Protein AF-A0AAU7JZ47-F1 (afdb_monomer)

Nearest PDB structures (foldseek):
  7ot3-assembly1_A  TM=5.264E-01  e=5.472E+00  Homo sapiens
  1vra-assembly1_A  TM=3.032E-01  e=9.189E+00  Halalkalibacterium halodurans

Secondary structure (DSSP, 8-state):
------PPP---------------PPPPPPP---------EEE-TTS-EEE----TTSEEEEEEE-TTS-GGGHHHHHHHHHHHHHHHHHHH--EEEEEEE------TTS-GGG-SSSEEEE---GGG-SS--STT-------EEEEEEEEETTEEEEEEEEEE-

pLDDT: mean 82.94, std 20.19, range [29.73, 98.69]

Radius of gyration: 28.81 Å; Cα contacts (8 Å, |Δi|>4): 201; chains: 1; bounding box: 120×39×46 Å

Sequence (165 aa):
MLSLTRKVAAAILATATIATGTVLTAPANATASTPTYTFFYTKLPNGKNVSQRWNPCQNITYKVNLAAVPSKYRSYALSTTEQAMAKITAVNGLKFTYKGATTEVPRGDRDPAKQSAEIIIAWTTPSKTDFPLAGLTAGYGGHSTYWWGTSANSKVTYAAATTRG

Structure (mmCIF, N/CA/C/O backbone):
data_AF-A0AAU7JZ47-F1
#
_entry.id   AF-A0AAU7JZ47-F1
#
loop_
_atom_site.group_PDB
_atom_site.id
_atom_site.type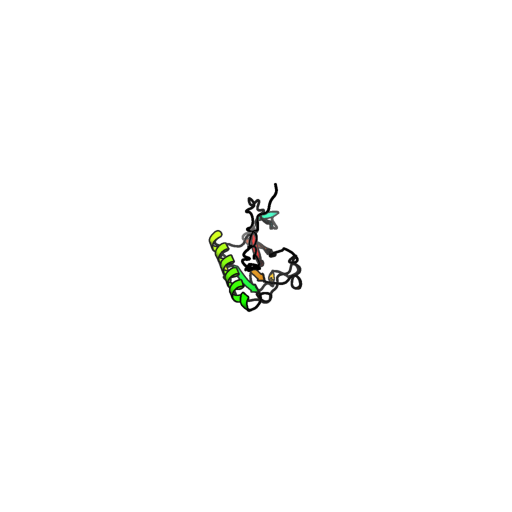_symbol
_atom_site.label_atom_id
_atom_site.label_alt_id
_atom_site.label_comp_id
_atom_site.label_asym_id
_atom_site.label_entity_id
_atom_site.label_seq_id
_atom_site.pdbx_PDB_ins_code
_atom_site.Cartn_x
_atom_site.Cartn_y
_atom_site.Cartn_z
_atom_site.occupancy
_atom_site.B_iso_or_equiv
_atom_site.auth_seq_id
_atom_site.auth_comp_id
_atom_site.auth_asym_id
_atom_site.auth_atom_id
_atom_site.pdbx_PDB_model_num
ATOM 1 N N . MET A 1 1 ? 91.115 -19.429 -11.638 1.00 34.28 1 MET A N 1
ATOM 2 C CA . MET A 1 1 ? 90.718 -18.301 -12.510 1.00 34.28 1 MET A CA 1
ATOM 3 C C . MET A 1 1 ? 89.352 -18.616 -13.118 1.00 34.28 1 MET A C 1
ATOM 5 O O . MET A 1 1 ? 89.207 -19.706 -13.645 1.00 34.28 1 MET A O 1
ATOM 9 N N . LEU A 1 2 ? 88.385 -17.704 -12.918 1.00 31.67 2 LEU A N 1
ATOM 10 C CA . LEU A 1 2 ? 87.106 -17.450 -13.629 1.00 31.67 2 LEU A CA 1
ATOM 11 C C . LEU A 1 2 ? 86.623 -18.495 -14.668 1.00 31.67 2 LEU A C 1
ATOM 13 O O . LEU A 1 2 ? 87.320 -18.761 -15.632 1.00 31.67 2 LEU A O 1
ATOM 17 N N . SER A 1 3 ? 85.452 -19.124 -14.493 1.00 29.73 3 SER A N 1
ATOM 18 C CA . SER A 1 3 ? 84.091 -18.629 -14.834 1.00 29.73 3 SER A CA 1
ATOM 19 C C . SER A 1 3 ? 83.605 -19.101 -16.219 1.00 29.73 3 SER A C 1
ATOM 21 O O . SER A 1 3 ? 84.245 -18.796 -17.215 1.00 29.73 3 SER A O 1
ATOM 23 N N . LEU A 1 4 ? 82.478 -19.827 -16.288 1.00 36.25 4 LEU A N 1
ATOM 24 C CA . LEU A 1 4 ? 81.191 -19.362 -16.851 1.00 36.25 4 LEU A CA 1
ATOM 25 C C . LEU A 1 4 ? 80.219 -20.546 -17.049 1.00 36.25 4 LEU A C 1
ATOM 27 O O . LEU A 1 4 ? 80.436 -21.445 -17.856 1.00 36.25 4 LEU A O 1
ATOM 31 N N . THR A 1 5 ? 79.094 -20.498 -16.342 1.00 42.69 5 THR A N 1
ATOM 32 C CA . THR A 1 5 ? 77.898 -21.325 -16.537 1.00 42.69 5 THR A CA 1
ATOM 33 C C . THR A 1 5 ? 77.098 -20.836 -17.750 1.00 42.69 5 THR A C 1
ATOM 35 O O . THR A 1 5 ? 76.839 -19.641 -17.881 1.00 42.69 5 THR A O 1
ATOM 38 N N . ARG A 1 6 ? 76.627 -21.747 -18.615 1.00 40.59 6 ARG A N 1
ATOM 39 C CA . ARG A 1 6 ? 75.589 -21.454 -19.622 1.00 40.59 6 ARG A CA 1
ATOM 40 C C . ARG A 1 6 ? 74.292 -22.166 -19.245 1.00 40.59 6 ARG A C 1
ATOM 42 O O . ARG A 1 6 ? 74.216 -23.388 -19.266 1.00 40.59 6 ARG A O 1
ATOM 49 N N . LYS A 1 7 ? 73.283 -21.372 -18.881 1.00 34.19 7 LYS A N 1
ATOM 50 C CA . LYS A 1 7 ? 71.893 -21.798 -18.678 1.00 34.19 7 LYS A CA 1
ATOM 51 C C . LYS A 1 7 ? 71.195 -21.855 -20.039 1.00 34.19 7 LYS A C 1
ATOM 53 O O . LYS A 1 7 ? 71.275 -20.886 -20.789 1.00 34.19 7 LYS A O 1
ATOM 58 N N . VAL A 1 8 ? 70.486 -22.942 -20.333 1.00 37.38 8 VAL A N 1
ATOM 59 C CA . VAL A 1 8 ? 69.518 -22.994 -21.438 1.00 37.38 8 VAL A CA 1
ATOM 60 C C . VAL A 1 8 ? 68.131 -22.818 -20.830 1.00 37.38 8 VAL A C 1
ATOM 62 O O . VAL A 1 8 ? 67.715 -23.599 -19.979 1.00 37.38 8 VAL A O 1
ATOM 65 N N . ALA A 1 9 ? 67.457 -21.739 -21.220 1.00 31.89 9 ALA A N 1
ATOM 66 C CA . ALA A 1 9 ? 66.094 -21.419 -20.828 1.00 31.89 9 ALA A CA 1
ATOM 67 C C . ALA A 1 9 ? 65.113 -22.097 -21.794 1.00 31.89 9 ALA A C 1
ATOM 69 O O . ALA A 1 9 ? 65.213 -21.902 -23.003 1.00 31.89 9 ALA A O 1
ATOM 70 N N . ALA A 1 10 ? 64.159 -22.861 -21.265 1.00 37.28 10 ALA A N 1
ATOM 71 C CA . ALA A 1 10 ? 62.981 -23.296 -22.006 1.00 37.28 10 ALA A CA 1
ATOM 72 C C . A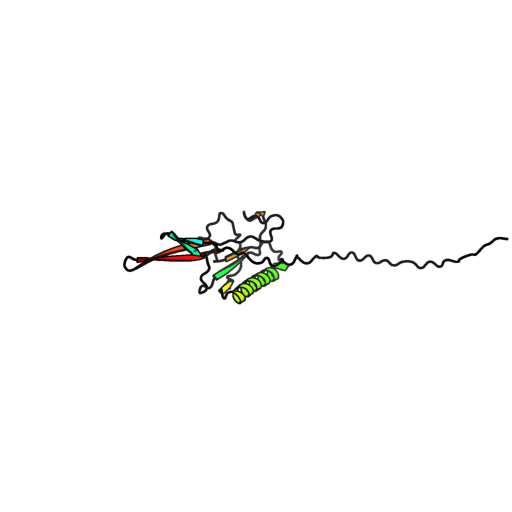LA A 1 10 ? 61.799 -22.422 -21.573 1.00 37.28 10 ALA A C 1
ATOM 74 O O . ALA A 1 10 ? 61.417 -22.403 -20.404 1.00 37.28 10 ALA A O 1
ATOM 75 N N . ALA A 1 11 ? 61.272 -21.652 -22.522 1.00 35.06 11 ALA A N 1
ATOM 76 C CA . ALA A 1 11 ? 60.089 -20.823 -22.359 1.00 35.06 11 ALA A CA 1
ATOM 77 C C . ALA A 1 11 ? 58.829 -21.701 -22.379 1.00 35.06 11 ALA A C 1
ATOM 79 O O . ALA A 1 11 ? 58.631 -22.468 -23.319 1.00 35.06 11 ALA A O 1
ATOM 80 N N . ILE A 1 12 ? 57.961 -21.564 -21.375 1.00 41.03 12 ILE A N 1
ATOM 81 C CA . ILE A 1 12 ? 56.591 -22.089 -21.419 1.00 41.03 12 ILE A CA 1
ATOM 82 C C . ILE A 1 12 ? 55.661 -20.880 -21.500 1.00 41.03 12 ILE A C 1
ATOM 84 O O . ILE A 1 12 ? 55.656 -20.025 -20.613 1.00 41.03 12 ILE A O 1
ATOM 88 N N . LEU A 1 13 ? 54.934 -20.789 -22.616 1.00 41.09 13 LEU A N 1
ATOM 89 C CA . LEU A 1 13 ? 53.948 -19.750 -22.891 1.00 41.09 13 LEU A CA 1
ATOM 90 C C . LEU A 1 13 ? 52.787 -19.806 -21.890 1.00 41.09 13 LEU A C 1
ATOM 92 O O . LEU A 1 13 ? 52.270 -20.870 -21.557 1.00 41.09 13 LEU A O 1
ATOM 96 N N . ALA A 1 14 ? 52.365 -18.616 -21.472 1.00 39.66 14 ALA A N 1
ATOM 97 C CA . ALA A 1 14 ? 51.219 -18.361 -20.620 1.00 39.66 14 ALA A CA 1
ATOM 98 C C . ALA A 1 14 ? 49.883 -18.539 -21.360 1.00 39.66 14 ALA A C 1
ATOM 100 O O . ALA A 1 14 ? 49.722 -18.081 -22.490 1.00 39.66 14 ALA A O 1
ATOM 101 N N . THR A 1 15 ? 48.882 -19.063 -20.657 1.00 39.72 15 THR A N 1
ATOM 102 C CA . THR A 1 15 ? 47.465 -18.806 -20.943 1.00 39.72 15 THR A CA 1
ATOM 103 C C . THR A 1 15 ? 46.832 -18.195 -19.699 1.00 39.72 15 THR A C 1
ATOM 105 O O . THR A 1 15 ? 46.457 -18.905 -18.770 1.00 39.72 15 THR A O 1
ATOM 108 N N . ALA A 1 16 ? 46.744 -16.865 -19.664 1.00 45.09 16 ALA A N 1
ATOM 109 C CA . ALA A 1 16 ? 45.975 -16.134 -18.665 1.00 45.09 16 ALA A CA 1
ATOM 110 C C . ALA A 1 16 ? 44.584 -15.837 -19.243 1.00 45.09 16 ALA A C 1
ATOM 112 O O . ALA A 1 16 ? 44.404 -14.903 -20.020 1.00 45.09 16 ALA A O 1
ATOM 113 N N . THR A 1 17 ? 43.591 -16.650 -18.890 1.00 45.62 17 THR A N 1
ATOM 114 C CA . THR A 1 17 ? 42.181 -16.334 -19.138 1.00 45.62 17 THR A CA 1
ATOM 115 C C . THR A 1 17 ? 41.729 -15.282 -18.129 1.00 45.62 17 THR A C 1
ATOM 117 O O . THR A 1 17 ? 41.512 -15.594 -16.960 1.00 45.62 17 THR A O 1
ATOM 120 N N . ILE A 1 18 ? 41.591 -14.029 -18.566 1.00 50.81 18 ILE A N 1
ATOM 121 C CA . ILE A 1 18 ? 40.964 -12.973 -17.765 1.00 50.81 18 ILE A CA 1
ATOM 122 C C . ILE A 1 18 ? 39.448 -13.153 -17.887 1.00 50.81 18 ILE A C 1
ATOM 124 O O . ILE A 1 18 ? 38.835 -12.717 -18.858 1.00 50.81 18 ILE A O 1
ATOM 128 N N . ALA A 1 19 ? 38.839 -13.826 -16.914 1.00 46.72 19 ALA A N 1
ATOM 129 C CA . ALA A 1 19 ? 37.393 -13.807 -16.748 1.00 46.72 19 ALA A CA 1
ATOM 130 C C . ALA A 1 19 ? 37.000 -12.467 -16.107 1.00 46.72 19 ALA A C 1
ATOM 132 O O . ALA A 1 19 ? 37.198 -12.257 -14.911 1.00 46.72 19 ALA A O 1
ATOM 133 N N . THR A 1 20 ? 36.451 -11.542 -16.891 1.00 53.81 20 THR A N 1
ATOM 134 C CA . THR A 1 20 ? 35.800 -10.328 -16.379 1.00 53.81 20 THR A CA 1
ATOM 135 C C . THR A 1 20 ? 34.444 -10.695 -15.775 1.00 53.81 20 THR A C 1
ATOM 137 O O . THR A 1 20 ? 33.388 -10.493 -16.366 1.00 53.81 20 THR A O 1
ATOM 140 N N . GLY A 1 21 ? 34.468 -11.283 -14.579 1.00 49.56 21 GLY A N 1
ATOM 141 C CA . GLY A 1 21 ? 33.263 -11.493 -13.785 1.00 49.56 21 GLY A CA 1
ATOM 142 C C . GLY A 1 21 ? 32.758 -10.159 -13.243 1.00 49.56 21 GLY A C 1
ATOM 143 O O . GLY A 1 21 ? 33.387 -9.564 -12.370 1.00 49.56 21 GLY A O 1
ATOM 144 N N . THR A 1 22 ? 31.617 -9.678 -13.735 1.00 57.44 22 THR A N 1
ATOM 145 C CA . THR A 1 22 ? 30.856 -8.632 -13.051 1.00 57.44 22 THR A CA 1
ATOM 146 C C . THR A 1 22 ? 30.319 -9.217 -11.750 1.00 57.44 22 THR A C 1
ATOM 148 O O . THR A 1 22 ? 29.387 -10.020 -11.740 1.00 57.44 22 THR A O 1
ATOM 151 N N . VAL A 1 23 ? 30.928 -8.842 -10.628 1.00 52.09 23 VAL A N 1
ATOM 152 C CA . VAL A 1 23 ? 30.394 -9.164 -9.305 1.00 52.09 23 VAL A CA 1
ATOM 153 C C . VAL A 1 23 ? 29.103 -8.363 -9.141 1.00 52.09 23 VAL A C 1
ATOM 155 O O . VAL A 1 23 ? 29.133 -7.173 -8.839 1.00 52.09 23 VAL A O 1
ATOM 158 N N . LEU A 1 24 ? 27.957 -9.000 -9.390 1.00 52.25 24 LEU A N 1
ATOM 159 C CA . LEU A 1 24 ? 26.662 -8.490 -8.952 1.00 52.25 24 LEU A CA 1
ATOM 160 C C . LEU A 1 24 ? 26.675 -8.535 -7.425 1.00 52.25 24 LEU A C 1
ATOM 162 O O . LEU A 1 24 ? 26.485 -9.590 -6.821 1.00 52.25 24 LEU A O 1
ATOM 166 N N . THR A 1 25 ? 26.966 -7.403 -6.793 1.00 53.91 25 THR A N 1
ATOM 167 C CA . THR A 1 25 ? 26.817 -7.269 -5.350 1.00 53.91 25 THR A CA 1
ATOM 168 C C . THR A 1 25 ? 25.347 -7.491 -5.011 1.00 53.91 25 THR A C 1
ATOM 170 O O . THR A 1 25 ? 24.459 -6.814 -5.532 1.00 53.91 25 THR A O 1
ATOM 173 N N . ALA A 1 26 ? 25.072 -8.483 -4.162 1.00 58.19 26 ALA A N 1
ATOM 174 C CA . ALA A 1 26 ? 23.746 -8.647 -3.587 1.00 58.19 26 ALA A CA 1
ATOM 175 C C . ALA A 1 26 ? 23.339 -7.327 -2.900 1.00 58.19 26 ALA A C 1
ATOM 177 O O . ALA A 1 26 ? 24.206 -6.668 -2.310 1.00 58.19 26 ALA A O 1
ATOM 178 N N . PRO A 1 27 ? 22.061 -6.909 -2.972 1.00 58.62 27 PRO A N 1
ATOM 179 C CA . PRO A 1 27 ? 21.612 -5.740 -2.229 1.00 58.62 27 PRO A CA 1
ATOM 180 C C . PRO A 1 27 ? 21.945 -5.937 -0.748 1.00 58.62 27 PRO A C 1
ATOM 182 O O . PRO A 1 27 ? 21.795 -7.037 -0.212 1.00 58.62 27 PRO A O 1
ATOM 185 N N . ALA A 1 28 ? 22.441 -4.879 -0.106 1.00 65.31 28 ALA A N 1
ATOM 186 C CA . ALA A 1 28 ? 22.785 -4.921 1.306 1.00 65.31 28 ALA A CA 1
ATOM 187 C C . ALA A 1 28 ? 21.575 -5.404 2.119 1.00 65.31 28 ALA A C 1
ATOM 189 O O . ALA A 1 28 ? 20.469 -4.878 1.976 1.00 65.31 28 ALA A O 1
ATOM 190 N N . ASN A 1 29 ? 21.786 -6.408 2.971 1.00 52.19 29 ASN A N 1
ATOM 191 C CA . ASN A 1 29 ? 20.781 -6.798 3.950 1.00 52.19 29 ASN A CA 1
ATOM 192 C C . ASN A 1 29 ? 20.566 -5.618 4.903 1.00 52.19 29 ASN A C 1
ATOM 194 O O . ASN A 1 29 ? 21.531 -5.064 5.431 1.00 52.19 29 ASN A O 1
ATOM 198 N N . ALA A 1 30 ? 19.311 -5.228 5.123 1.00 49.16 30 ALA A N 1
ATOM 199 C CA . ALA A 1 30 ? 18.992 -4.207 6.108 1.00 49.16 30 ALA A CA 1
ATOM 200 C C . ALA A 1 30 ? 19.413 -4.702 7.500 1.00 49.16 30 ALA A C 1
ATOM 202 O O . ALA A 1 30 ? 18.925 -5.729 7.976 1.00 49.16 30 ALA A O 1
ATOM 203 N N . THR A 1 31 ? 20.323 -3.981 8.154 1.00 43.00 31 THR A N 1
ATOM 204 C CA . THR A 1 31 ? 20.654 -4.204 9.562 1.00 43.00 31 THR A CA 1
ATOM 205 C C . THR A 1 31 ? 19.392 -3.975 10.385 1.00 43.00 31 THR A C 1
ATOM 207 O O . THR A 1 31 ? 18.788 -2.904 10.301 1.00 43.00 31 THR A O 1
ATOM 210 N N . ALA A 1 32 ? 18.971 -4.971 11.166 1.00 49.91 32 ALA A N 1
ATOM 211 C CA . ALA A 1 32 ? 17.841 -4.819 12.072 1.00 49.91 32 ALA A CA 1
ATOM 212 C C . ALA A 1 32 ? 18.192 -3.766 13.134 1.00 49.91 32 ALA A C 1
ATOM 214 O O . ALA A 1 32 ? 18.897 -4.043 14.102 1.00 49.91 32 ALA A O 1
ATOM 215 N N . SER A 1 33 ? 17.726 -2.535 12.929 1.00 58.12 33 SER A N 1
ATOM 216 C CA . SER A 1 33 ? 17.656 -1.534 13.988 1.00 58.12 33 SER A CA 1
ATOM 217 C C . SER A 1 33 ? 16.714 -2.077 15.063 1.00 58.12 33 SER A C 1
ATOM 219 O O . SER A 1 33 ? 15.626 -2.547 14.728 1.00 58.12 33 SER A O 1
ATOM 221 N N . THR A 1 34 ? 17.117 -2.052 16.337 1.00 59.78 34 THR A N 1
ATOM 222 C CA . THR A 1 34 ? 16.178 -2.210 17.459 1.00 59.78 34 THR A CA 1
ATOM 223 C C . THR A 1 34 ? 15.027 -1.237 17.224 1.00 59.78 34 THR A C 1
ATOM 225 O O . THR A 1 34 ? 15.275 -0.030 17.276 1.00 59.78 34 THR A O 1
ATOM 228 N N . PRO A 1 35 ? 13.805 -1.700 16.901 1.00 56.19 35 PRO A N 1
ATOM 229 C CA . PRO A 1 35 ? 12.810 -0.803 16.355 1.00 56.19 35 PRO A CA 1
ATOM 230 C C . PRO A 1 35 ? 12.255 0.046 17.494 1.00 56.19 35 PRO A C 1
ATOM 232 O O . PRO A 1 35 ? 11.336 -0.357 18.204 1.00 56.19 35 PRO A O 1
ATOM 235 N N . THR A 1 36 ? 12.795 1.248 17.666 1.00 67.38 36 THR A N 1
ATOM 236 C CA . THR A 1 36 ? 12.038 2.354 18.240 1.00 67.38 36 THR A CA 1
ATOM 237 C C . THR A 1 36 ? 10.997 2.746 17.199 1.00 67.38 36 THR A C 1
ATOM 239 O O . THR A 1 36 ? 11.213 3.603 16.348 1.00 67.38 36 THR A O 1
ATOM 242 N N . TYR A 1 37 ? 9.868 2.042 17.203 1.00 71.88 37 TYR A N 1
ATOM 243 C CA . TYR A 1 37 ? 8.734 2.399 16.364 1.00 71.88 37 TYR A CA 1
ATOM 244 C C . TYR A 1 37 ? 7.872 3.435 17.087 1.00 71.88 37 TYR A C 1
ATOM 246 O O . TYR A 1 37 ? 7.652 3.365 18.297 1.00 71.88 37 TYR A O 1
ATOM 254 N N . THR A 1 38 ? 7.362 4.402 16.335 1.00 80.44 38 THR A N 1
ATOM 255 C CA . THR A 1 38 ? 6.350 5.345 16.806 1.00 80.44 38 THR A CA 1
ATOM 256 C C . THR A 1 38 ? 5.032 5.040 16.112 1.00 80.44 38 THR A C 1
ATOM 258 O O . THR A 1 38 ? 4.986 4.708 14.928 1.00 80.44 38 THR A O 1
ATOM 261 N N . PHE A 1 39 ? 3.937 5.121 16.863 1.00 85.12 39 PHE A N 1
ATOM 262 C CA . PHE A 1 39 ? 2.606 5.019 16.278 1.00 85.12 39 PHE A CA 1
ATOM 263 C C . PHE A 1 39 ? 2.151 6.380 15.765 1.00 85.12 39 PHE A C 1
ATOM 265 O O . PHE A 1 39 ? 2.361 7.403 16.419 1.00 85.12 39 PHE A O 1
ATOM 272 N N . PHE A 1 40 ? 1.450 6.373 14.636 1.00 88.00 40 PHE A N 1
ATOM 273 C CA . PHE A 1 40 ? 0.656 7.517 14.218 1.00 88.00 40 PHE A CA 1
ATOM 274 C C . PHE A 1 40 ? -0.621 7.592 15.058 1.00 88.00 40 PHE A C 1
ATOM 276 O O . PHE A 1 40 ? -1.226 6.568 15.384 1.00 88.00 40 PHE A O 1
ATOM 283 N N . TYR A 1 41 ? -1.048 8.807 15.400 1.00 91.44 41 TYR A N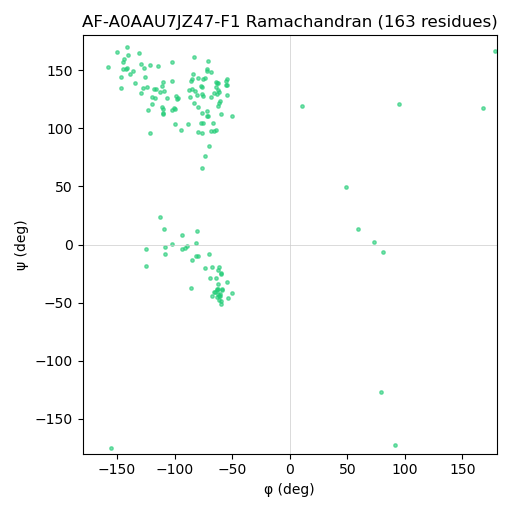 1
ATOM 284 C CA . TYR A 1 41 ? -2.259 9.055 16.181 1.00 91.44 41 TYR A CA 1
ATOM 285 C C . TYR A 1 41 ? -3.183 10.027 15.452 1.00 91.44 41 TYR A C 1
ATOM 287 O O . TYR A 1 41 ? -2.731 10.985 14.830 1.00 91.44 41 TYR A O 1
ATOM 295 N N . THR A 1 42 ? -4.489 9.809 15.585 1.00 91.56 42 THR A N 1
ATOM 296 C CA . THR A 1 42 ? -5.528 10.763 15.186 1.00 91.56 42 THR A CA 1
ATOM 297 C C . THR A 1 42 ? -6.192 11.340 16.426 1.00 91.56 42 THR A C 1
ATOM 299 O O . THR A 1 42 ? -6.602 10.593 17.318 1.00 91.56 42 THR A O 1
ATOM 302 N N . LYS A 1 43 ? -6.335 12.668 16.462 1.00 93.75 43 LYS A N 1
ATOM 303 C CA . LYS A 1 43 ? -7.118 13.372 17.479 1.00 93.75 43 LYS A CA 1
ATOM 304 C C . LYS A 1 43 ? -8.595 13.361 17.086 1.00 93.75 43 LYS A C 1
ATOM 306 O O . LYS A 1 43 ? -8.960 13.834 16.014 1.00 93.75 43 LYS A O 1
ATOM 311 N N . LEU A 1 44 ? -9.434 12.804 17.949 1.00 92.88 44 LEU A N 1
ATOM 312 C CA . LEU A 1 44 ? -10.885 12.752 17.781 1.00 92.88 44 LEU A CA 1
ATOM 313 C C . LEU A 1 44 ? -11.543 14.065 18.250 1.00 92.88 44 LEU A C 1
ATOM 315 O O . LEU A 1 44 ? -10.946 14.787 19.054 1.00 92.88 44 LEU A O 1
ATOM 319 N N . PRO A 1 45 ? -12.794 14.363 17.840 1.00 92.75 45 PRO A N 1
ATOM 320 C CA . PRO A 1 45 ? -13.495 15.584 18.264 1.00 92.75 45 PRO A CA 1
ATOM 321 C C . PRO A 1 45 ? -13.698 15.714 19.777 1.00 92.75 45 PRO A C 1
ATOM 323 O O . PRO A 1 45 ? -13.777 16.819 20.299 1.00 92.75 45 PRO A O 1
ATOM 326 N N . ASN A 1 46 ? -13.728 14.596 20.506 1.00 91.06 46 ASN A N 1
ATOM 327 C CA . ASN A 1 46 ? -13.771 14.586 21.972 1.00 91.06 46 ASN A CA 1
ATOM 328 C C . ASN A 1 46 ? -12.393 14.803 22.636 1.00 91.06 46 ASN A C 1
ATOM 330 O O . ASN A 1 46 ? -12.241 14.551 23.828 1.00 91.06 46 ASN A O 1
ATOM 334 N N . GLY A 1 47 ? -11.371 15.199 21.872 1.00 92.56 47 GLY A N 1
ATOM 335 C CA . GLY A 1 47 ? -10.019 15.479 22.358 1.00 92.56 47 GLY A CA 1
ATOM 336 C C . GLY A 1 47 ? -9.129 14.249 22.560 1.00 92.56 47 GLY A C 1
ATOM 337 O O . GLY A 1 47 ? -7.936 14.413 22.810 1.00 92.56 47 GLY A O 1
ATOM 338 N N . LYS A 1 48 ? -9.659 13.027 22.424 1.00 92.75 48 LYS A N 1
ATOM 339 C CA . LYS A 1 48 ? -8.895 11.788 22.622 1.00 92.75 48 LYS A CA 1
ATOM 340 C C . LYS A 1 48 ? -7.991 11.489 21.425 1.00 92.75 48 LYS A C 1
ATOM 342 O O . LYS A 1 48 ? -8.441 11.533 20.283 1.00 92.75 48 LYS A O 1
ATOM 347 N N . ASN A 1 49 ? -6.753 11.078 21.692 1.00 92.75 49 ASN A N 1
ATOM 348 C CA . ASN A 1 49 ? -5.870 10.505 20.677 1.00 92.75 49 ASN A CA 1
ATOM 349 C C . ASN A 1 49 ? -6.097 8.996 20.560 1.00 92.75 49 ASN A C 1
ATOM 351 O O . ASN A 1 49 ? -6.128 8.277 21.562 1.00 92.75 49 ASN A O 1
ATOM 355 N N . VAL A 1 50 ? -6.232 8.508 19.332 1.00 91.44 50 VAL A N 1
ATOM 356 C CA . VAL A 1 50 ? -6.327 7.078 19.027 1.00 91.44 50 VAL A CA 1
AT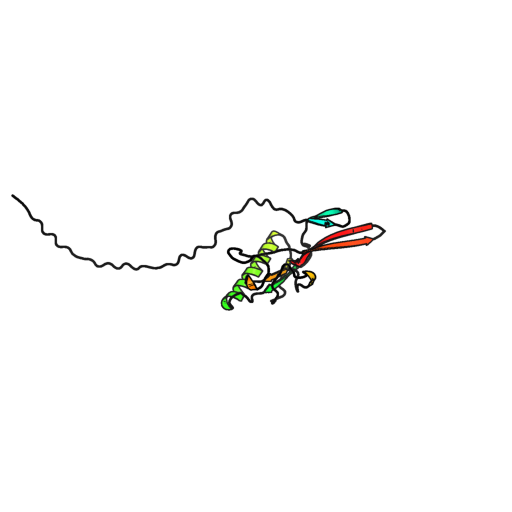OM 357 C C . VAL A 1 50 ? -5.241 6.687 18.042 1.00 91.44 50 VAL A C 1
ATOM 359 O O . VAL A 1 50 ? -4.994 7.405 17.076 1.00 91.44 50 VAL A O 1
ATOM 362 N N . SER A 1 51 ? -4.577 5.562 18.311 1.00 90.56 51 SER A N 1
ATOM 363 C CA . SER A 1 51 ? -3.576 5.013 17.396 1.00 90.56 51 SER A CA 1
ATOM 364 C C . SER A 1 51 ? -4.242 4.646 16.073 1.00 90.56 51 SER A C 1
ATOM 366 O O . SER A 1 51 ? -5.317 4.031 16.055 1.00 90.56 51 SER A O 1
ATOM 368 N N . GLN A 1 52 ? -3.613 5.067 14.984 1.00 90.56 52 GLN A N 1
ATOM 369 C CA . GLN A 1 52 ? -4.053 4.777 13.634 1.00 90.56 52 GLN A CA 1
ATOM 370 C C . GLN A 1 52 ? -3.697 3.338 13.281 1.00 90.56 52 GLN A C 1
ATOM 372 O O . GLN A 1 52 ? -2.573 2.880 13.484 1.00 90.56 52 GLN A O 1
ATOM 377 N N . ARG A 1 53 ? -4.690 2.610 12.779 1.00 90.56 53 ARG A N 1
ATOM 378 C CA . ARG A 1 53 ? -4.572 1.193 12.452 1.00 90.56 53 ARG A CA 1
ATOM 379 C C . ARG A 1 53 ? -5.628 0.790 11.443 1.00 90.56 53 ARG A C 1
ATOM 381 O O . ARG A 1 53 ? -6.723 1.356 11.413 1.00 90.56 53 ARG A O 1
ATOM 388 N N . TRP A 1 54 ? -5.301 -0.236 10.674 1.00 92.12 54 TRP A N 1
ATOM 389 C CA . TRP A 1 54 ? -6.267 -0.961 9.864 1.00 92.12 54 TRP A CA 1
ATOM 390 C C . TRP A 1 54 ? -7.237 -1.750 10.747 1.00 92.12 54 TRP A C 1
ATOM 392 O O . TRP A 1 54 ? -6.872 -2.216 11.829 1.00 92.12 54 TRP A O 1
ATOM 402 N N . ASN A 1 55 ? -8.474 -1.913 10.275 1.00 90.12 55 ASN A N 1
ATOM 403 C CA . ASN A 1 55 ? -9.437 -2.816 10.893 1.00 90.12 55 ASN A CA 1
ATOM 404 C C . ASN A 1 55 ? -9.023 -4.273 10.603 1.00 90.12 55 ASN A C 1
ATOM 406 O O . ASN A 1 55 ? -9.081 -4.681 9.443 1.00 90.12 55 ASN A O 1
ATOM 410 N N . PRO A 1 56 ? -8.652 -5.082 11.612 1.00 90.06 56 PRO A N 1
ATOM 411 C CA . PRO A 1 56 ? -8.178 -6.446 11.377 1.00 90.06 56 PRO A CA 1
ATOM 412 C C . PRO A 1 56 ? -9.263 -7.395 10.855 1.00 90.06 56 PRO A C 1
ATOM 414 O O . PRO A 1 56 ? -8.951 -8.425 10.266 1.00 90.06 56 PRO A O 1
ATOM 417 N N . CYS A 1 57 ? -10.540 -7.052 11.040 1.00 91.19 57 CYS A N 1
ATOM 418 C CA . CYS A 1 57 ? -11.661 -7.839 10.532 1.00 91.19 57 CYS A CA 1
ATOM 419 C C . CYS A 1 57 ? -12.011 -7.501 9.075 1.00 91.19 57 CYS A C 1
ATOM 421 O O . CYS A 1 57 ? -12.777 -8.232 8.446 1.00 91.19 57 CYS A O 1
ATOM 423 N N . GLN A 1 58 ? -11.484 -6.398 8.538 1.00 93.19 58 GLN A N 1
ATOM 424 C CA . GLN A 1 58 ? -11.709 -5.999 7.156 1.00 93.19 58 GLN A CA 1
ATOM 425 C C . GLN A 1 58 ? -10.810 -6.803 6.218 1.00 93.19 58 GLN A C 1
ATOM 427 O O . GLN A 1 58 ? -9.650 -7.082 6.512 1.00 93.19 58 GLN A O 1
ATOM 432 N N . ASN A 1 59 ? -11.349 -7.135 5.050 1.00 96.06 59 ASN A N 1
ATOM 433 C CA . ASN A 1 59 ? -10.546 -7.606 3.937 1.00 96.06 59 ASN A CA 1
ATOM 434 C C . ASN A 1 59 ? -10.074 -6.396 3.119 1.00 96.06 59 ASN A C 1
ATOM 436 O O . ASN A 1 59 ? -10.870 -5.783 2.412 1.00 96.06 59 ASN A O 1
ATOM 440 N N . ILE A 1 60 ? -8.807 -6.024 3.270 1.00 96.56 60 ILE A N 1
ATOM 441 C CA . ILE A 1 60 ? -8.207 -4.819 2.689 1.00 96.56 60 ILE A CA 1
ATOM 442 C C . ILE A 1 60 ? -7.887 -5.103 1.221 1.00 96.56 60 ILE A C 1
ATOM 444 O O . ILE A 1 60 ? -7.104 -6.006 0.916 1.00 96.56 60 ILE A O 1
ATOM 448 N N . THR A 1 61 ? -8.483 -4.373 0.278 1.00 97.88 61 THR A N 1
ATOM 449 C CA . THR A 1 61 ? -8.183 -4.608 -1.137 1.00 97.88 61 THR A CA 1
ATOM 450 C C . THR A 1 61 ? -6.926 -3.876 -1.576 1.00 97.88 61 THR A C 1
ATOM 452 O O . THR A 1 61 ? -6.614 -2.787 -1.098 1.00 97.88 61 THR A O 1
ATOM 455 N N . TYR A 1 62 ? -6.194 -4.475 -2.511 1.00 98.31 62 TYR A N 1
ATOM 456 C CA . TYR A 1 62 ? -5.074 -3.809 -3.155 1.00 98.31 62 TYR A CA 1
ATOM 457 C C . TYR A 1 62 ? -5.061 -4.043 -4.660 1.00 98.31 62 TYR A C 1
ATOM 459 O O . TYR A 1 62 ? -5.490 -5.090 -5.157 1.00 98.31 62 TYR A O 1
ATOM 467 N N . LYS A 1 63 ? -4.545 -3.058 -5.391 1.00 98.62 63 LYS A N 1
ATOM 468 C CA . LYS A 1 63 ? -4.295 -3.143 -6.834 1.00 98.62 63 LYS A CA 1
ATOM 469 C C . LYS A 1 63 ? -2.851 -2.777 -7.125 1.00 98.62 63 LYS A C 1
ATOM 471 O O . LYS A 1 63 ? -2.232 -2.014 -6.385 1.00 98.62 63 LYS A O 1
ATOM 476 N N . VAL A 1 64 ? -2.320 -3.337 -8.208 1.00 98.69 64 VAL A N 1
ATOM 477 C CA . VAL A 1 64 ? -0.900 -3.196 -8.556 1.00 98.69 64 VAL A CA 1
ATOM 478 C C . VAL A 1 64 ? -0.750 -2.531 -9.918 1.00 98.69 64 VAL A C 1
ATOM 480 O O . VAL A 1 64 ? -1.330 -2.989 -10.903 1.00 98.69 64 VAL A O 1
ATOM 483 N N . ASN A 1 65 ? 0.040 -1.463 -9.986 1.00 98.44 65 ASN A N 1
ATOM 484 C CA . ASN A 1 65 ? 0.465 -0.856 -11.244 1.00 98.44 65 ASN A CA 1
ATOM 485 C C . ASN A 1 65 ? 1.881 -1.327 -11.584 1.00 98.44 65 ASN A C 1
ATOM 487 O O . ASN A 1 65 ? 2.829 -1.045 -10.856 1.00 98.44 65 ASN A O 1
ATOM 491 N N . LEU A 1 66 ? 2.014 -2.049 -12.698 1.00 98.44 66 LEU A N 1
ATOM 492 C CA . LEU A 1 66 ? 3.277 -2.609 -13.194 1.00 98.44 66 LEU A CA 1
ATOM 493 C C . LEU A 1 66 ? 3.782 -1.889 -14.452 1.00 98.44 66 LEU A C 1
ATOM 495 O O . LEU A 1 66 ? 4.655 -2.409 -15.148 1.00 98.44 66 LEU A O 1
ATOM 499 N N . ALA A 1 67 ? 3.222 -0.725 -14.797 1.00 97.25 67 ALA A N 1
ATOM 500 C CA . ALA A 1 67 ? 3.498 -0.058 -16.068 1.00 97.25 67 ALA A CA 1
ATOM 501 C C . ALA A 1 67 ? 4.990 0.262 -16.255 1.00 97.25 67 ALA A C 1
ATOM 503 O O . ALA A 1 67 ? 5.507 0.068 -17.356 1.00 97.25 67 ALA A O 1
ATOM 504 N N . ALA A 1 68 ? 5.686 0.672 -15.187 1.00 96.62 68 ALA A N 1
ATOM 505 C CA . ALA A 1 68 ? 7.121 0.963 -15.225 1.00 96.62 68 ALA A CA 1
ATOM 506 C C . ALA A 1 68 ? 8.017 -0.290 -15.168 1.00 96.62 68 ALA A C 1
ATOM 508 O O . ALA A 1 68 ? 9.222 -0.188 -15.386 1.00 96.62 68 ALA A O 1
ATOM 509 N N . VAL A 1 69 ? 7.456 -1.473 -14.896 1.00 97.62 69 VAL A N 1
ATOM 510 C CA . VAL A 1 69 ? 8.215 -2.730 -14.889 1.00 97.62 69 VAL A CA 1
ATOM 511 C C . VAL A 1 69 ? 8.374 -3.221 -16.332 1.00 97.62 69 VAL A C 1
ATOM 513 O O . VAL A 1 69 ? 7.361 -3.355 -17.036 1.00 97.62 69 VAL A O 1
ATOM 516 N N . PRO A 1 70 ? 9.603 -3.544 -16.788 1.00 97.75 70 PRO A N 1
ATOM 517 C CA . PRO A 1 70 ? 9.810 -4.149 -18.099 1.00 97.75 70 PRO A CA 1
ATOM 518 C C . PRO A 1 70 ? 8.964 -5.412 -18.261 1.00 97.75 70 PRO A C 1
ATOM 520 O O . PRO A 1 70 ? 8.907 -6.240 -17.352 1.00 97.75 70 PRO A O 1
ATOM 523 N N . SER A 1 71 ? 8.334 -5.588 -19.425 1.00 97.69 71 SER A N 1
ATOM 524 C CA . SER A 1 71 ? 7.308 -6.618 -19.659 1.00 97.69 71 SER A CA 1
ATOM 525 C C . SER A 1 71 ? 7.737 -8.023 -19.223 1.00 97.69 71 SER A C 1
ATOM 527 O O . SER A 1 71 ? 6.966 -8.716 -18.563 1.00 97.69 71 SER A O 1
ATOM 529 N N . LYS A 1 72 ? 8.995 -8.401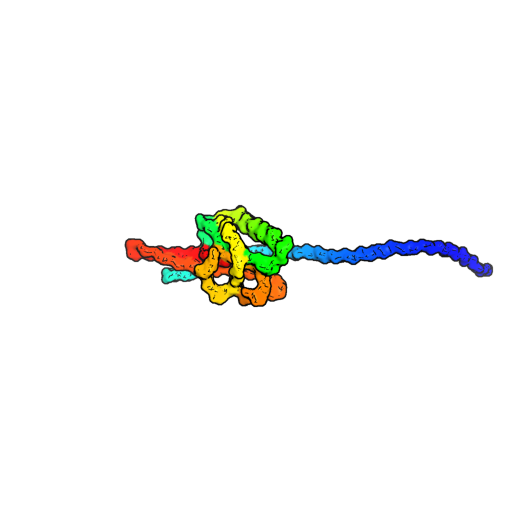 -19.497 1.00 98.06 72 LYS A N 1
ATOM 530 C CA . LYS A 1 72 ? 9.580 -9.699 -19.111 1.00 98.06 72 LYS A CA 1
ATOM 531 C C . LYS A 1 72 ? 9.640 -9.961 -17.598 1.00 98.06 72 LYS A C 1
ATOM 533 O O . LYS A 1 72 ? 9.755 -11.110 -17.196 1.00 98.06 72 LYS A O 1
ATOM 538 N N . TYR A 1 73 ? 9.561 -8.924 -16.764 1.00 98.25 73 TYR A N 1
ATOM 539 C CA . TYR A 1 73 ? 9.637 -9.023 -15.302 1.00 98.25 73 TYR A CA 1
ATOM 540 C C . TYR A 1 73 ? 8.299 -8.763 -14.602 1.00 98.25 73 TYR A C 1
ATOM 542 O O . TYR A 1 73 ? 8.230 -8.874 -13.381 1.00 98.25 73 TYR A O 1
ATOM 550 N N . ARG A 1 74 ? 7.224 -8.437 -15.334 1.00 98.19 74 ARG A N 1
ATOM 551 C CA . ARG A 1 74 ? 5.931 -8.082 -14.722 1.00 98.19 74 ARG A CA 1
ATOM 552 C C . ARG A 1 74 ? 5.344 -9.213 -13.882 1.00 98.19 74 ARG A C 1
ATOM 554 O O . ARG A 1 74 ? 4.928 -8.958 -12.758 1.00 98.19 74 ARG A O 1
ATOM 561 N N . SER A 1 75 ? 5.377 -10.450 -14.377 1.00 98.19 75 SER A N 1
ATOM 562 C CA . SER A 1 75 ? 4.887 -11.614 -13.623 1.00 98.19 75 SER A CA 1
ATOM 563 C C . SER A 1 75 ? 5.693 -11.852 -12.344 1.00 98.19 75 SER A C 1
ATOM 565 O O . SER A 1 75 ? 5.124 -12.143 -11.297 1.00 9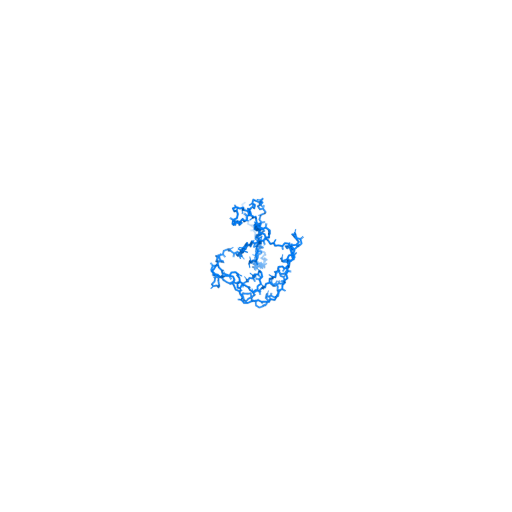8.19 75 SER A O 1
ATOM 567 N N . TYR A 1 76 ? 7.015 -11.665 -12.406 1.00 98.12 76 TYR A N 1
ATOM 568 C CA . TYR A 1 76 ? 7.890 -11.791 -11.240 1.00 98.12 76 TYR A CA 1
ATOM 569 C C . TYR A 1 76 ? 7.632 -10.689 -10.201 1.00 98.12 76 TYR A C 1
ATOM 571 O O . TYR A 1 76 ? 7.527 -10.974 -9.008 1.00 98.12 76 TYR A O 1
ATOM 579 N N . ALA A 1 77 ? 7.483 -9.440 -10.651 1.00 97.88 77 ALA A N 1
ATOM 580 C CA . ALA A 1 77 ? 7.160 -8.311 -9.785 1.00 97.88 77 ALA A CA 1
ATOM 581 C C . ALA A 1 77 ? 5.800 -8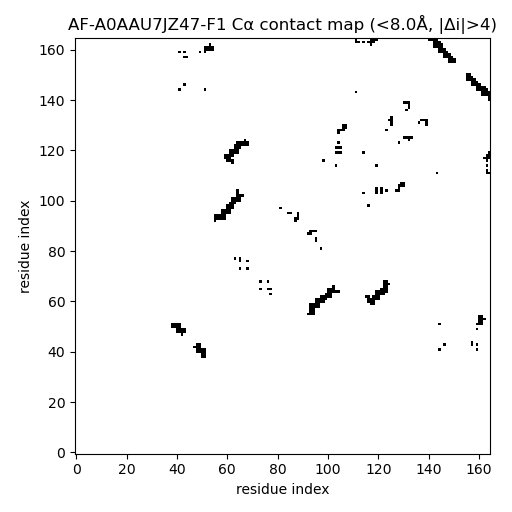.501 -9.097 1.00 97.88 77 ALA A C 1
ATOM 583 O O . ALA A 1 77 ? 5.714 -8.323 -7.885 1.00 97.88 77 ALA A O 1
ATOM 584 N N . LEU A 1 78 ? 4.772 -8.940 -9.838 1.00 98.44 78 LEU A N 1
ATOM 585 C CA . LEU A 1 78 ? 3.461 -9.252 -9.266 1.00 98.44 78 LEU A CA 1
ATOM 586 C C . LEU A 1 78 ? 3.557 -10.354 -8.209 1.00 98.44 78 LEU A C 1
ATOM 588 O O . LEU A 1 78 ? 3.124 -10.142 -7.081 1.00 98.44 78 LEU A O 1
ATOM 592 N N . SER A 1 79 ? 4.190 -11.483 -8.543 1.00 98.38 79 SER A N 1
ATOM 593 C CA . SER A 1 79 ? 4.344 -12.602 -7.607 1.00 98.38 79 SER A CA 1
ATOM 594 C C . SER A 1 79 ? 5.096 -12.186 -6.341 1.00 98.38 79 SER A C 1
ATOM 596 O O . SER A 1 79 ? 4.720 -12.566 -5.236 1.00 98.38 79 SER A O 1
ATOM 598 N N . THR A 1 80 ? 6.129 -11.351 -6.475 1.00 97.69 80 THR A N 1
ATOM 599 C CA . THR A 1 80 ? 6.880 -10.827 -5.328 1.00 97.69 80 THR A CA 1
ATOM 600 C C . THR A 1 80 ? 6.012 -9.906 -4.466 1.00 97.69 80 THR A C 1
ATOM 602 O O . THR A 1 80 ? 6.063 -9.991 -3.239 1.00 97.69 80 THR A O 1
ATOM 605 N N . THR A 1 81 ? 5.182 -9.056 -5.080 1.00 97.62 81 THR A N 1
ATOM 606 C CA . THR A 1 81 ? 4.204 -8.229 -4.360 1.00 97.62 81 THR A CA 1
ATOM 607 C C . THR A 1 81 ? 3.195 -9.097 -3.604 1.00 97.62 81 THR A C 1
ATOM 609 O O . THR A 1 81 ? 2.999 -8.889 -2.410 1.00 97.62 81 THR A O 1
ATOM 612 N N . GLU A 1 82 ? 2.610 -10.109 -4.243 1.00 98.25 82 GLU A N 1
ATOM 613 C CA . GLU A 1 82 ? 1.656 -11.028 -3.604 1.00 98.25 82 GLU A CA 1
ATOM 614 C C . GLU A 1 82 ? 2.292 -11.786 -2.428 1.00 98.25 82 GLU A C 1
ATOM 616 O O . GLU A 1 82 ? 1.705 -11.871 -1.348 1.00 98.25 82 GLU A O 1
ATOM 621 N N . GLN A 1 83 ? 3.532 -12.261 -2.591 1.00 98.25 83 GLN A N 1
ATOM 622 C CA . GLN A 1 83 ? 4.295 -12.904 -1.519 1.00 98.25 83 GLN A CA 1
ATOM 623 C C . GLN A 1 83 ? 4.571 -11.953 -0.348 1.00 98.25 83 GLN A C 1
ATOM 625 O O . GLN A 1 83 ? 4.515 -12.375 0.807 1.00 98.25 83 GLN A O 1
ATOM 630 N N . ALA A 1 84 ? 4.858 -10.675 -0.609 1.00 96.88 84 ALA A N 1
ATOM 631 C CA . ALA A 1 84 ? 5.027 -9.682 0.448 1.00 96.88 84 ALA A CA 1
ATOM 632 C C . ALA A 1 84 ? 3.723 -9.480 1.240 1.00 96.88 84 ALA A C 1
ATOM 634 O O . ALA A 1 84 ? 3.748 -9.520 2.470 1.00 96.88 84 ALA A O 1
ATOM 635 N N . MET A 1 85 ? 2.578 -9.363 0.559 1.00 97.38 85 MET A N 1
ATOM 636 C CA . MET A 1 85 ? 1.268 -9.251 1.219 1.00 97.38 85 MET A CA 1
ATOM 637 C C . MET A 1 85 ? 0.926 -10.505 2.040 1.00 97.38 85 MET A C 1
ATOM 639 O O . MET A 1 85 ? 0.405 -10.402 3.155 1.00 97.38 85 MET A O 1
ATOM 643 N N . ALA A 1 86 ? 1.275 -11.693 1.538 1.00 97.31 86 ALA A N 1
ATOM 644 C CA . ALA A 1 86 ? 1.111 -12.951 2.265 1.00 97.31 86 ALA A CA 1
ATOM 645 C C . ALA A 1 86 ? 1.994 -13.016 3.523 1.00 97.31 86 ALA A C 1
ATOM 647 O O . ALA A 1 86 ? 1.527 -13.436 4.580 1.00 97.31 86 ALA A O 1
ATOM 648 N N . LYS A 1 87 ? 3.245 -12.540 3.453 1.00 97.75 87 LYS A N 1
ATOM 649 C CA . LYS A 1 87 ? 4.130 -12.444 4.627 1.00 97.75 87 LYS A CA 1
ATOM 650 C C . LYS A 1 87 ? 3.571 -11.498 5.685 1.00 97.75 87 LYS A C 1
ATOM 652 O O . LYS A 1 87 ? 3.588 -11.842 6.862 1.00 97.75 87 LYS A O 1
ATOM 657 N N . ILE A 1 88 ? 3.037 -10.344 5.279 1.00 94.75 88 ILE A N 1
ATOM 658 C CA . ILE A 1 88 ? 2.379 -9.412 6.208 1.00 94.75 88 ILE A CA 1
ATOM 659 C C . ILE A 1 88 ? 1.196 -10.114 6.889 1.00 94.75 88 ILE A C 1
ATOM 661 O O . ILE A 1 88 ? 1.127 -10.122 8.116 1.00 94.75 88 ILE A O 1
ATOM 665 N N . THR A 1 89 ? 0.334 -10.774 6.105 1.00 96.25 89 THR A N 1
ATOM 666 C CA . THR A 1 89 ? -0.809 -11.561 6.608 1.00 96.25 89 THR A CA 1
ATOM 667 C C . THR A 1 89 ? -0.371 -12.600 7.641 1.00 96.25 89 THR A C 1
ATOM 669 O O . THR A 1 89 ? -0.982 -12.711 8.700 1.00 96.25 89 THR A O 1
ATOM 672 N N . ALA A 1 90 ? 0.704 -13.342 7.365 1.00 96.88 90 ALA A N 1
ATOM 673 C CA . ALA A 1 90 ? 1.210 -14.384 8.256 1.00 96.88 90 ALA A CA 1
ATOM 674 C C . ALA A 1 90 ? 1.710 -13.839 9.606 1.00 96.88 90 ALA A C 1
ATOM 676 O O . ALA A 1 90 ? 1.646 -14.545 10.608 1.00 96.88 90 ALA A O 1
ATOM 677 N N . VAL A 1 91 ? 2.195 -12.594 9.643 1.00 95.06 91 VAL A N 1
ATOM 678 C CA . VAL A 1 91 ? 2.735 -11.971 10.860 1.00 95.06 91 VAL A CA 1
ATOM 679 C C . VAL A 1 91 ? 1.647 -11.313 11.709 1.00 95.06 91 VAL A C 1
ATOM 681 O O . VAL A 1 91 ? 1.731 -11.355 12.933 1.00 95.06 91 VAL A O 1
ATOM 684 N N . ASN A 1 92 ? 0.642 -10.681 11.093 1.00 91.69 92 ASN A N 1
ATOM 685 C CA . ASN A 1 92 ? -0.310 -9.828 11.820 1.00 91.69 92 ASN A CA 1
ATOM 686 C C . ASN A 1 92 ? -1.793 -10.195 11.648 1.00 91.69 92 ASN A C 1
ATOM 688 O O . ASN A 1 92 ? -2.645 -9.568 12.277 1.00 91.69 92 ASN A O 1
ATOM 692 N N . GLY A 1 93 ? -2.118 -11.179 10.809 1.00 94.88 93 GLY A N 1
ATOM 693 C CA . GLY A 1 93 ? -3.488 -11.631 10.562 1.00 94.88 93 GLY A CA 1
ATOM 694 C C . GLY A 1 93 ? -4.357 -10.682 9.727 1.00 94.88 93 GLY A C 1
ATOM 695 O O . GLY A 1 93 ? -5.526 -10.998 9.498 1.00 94.88 93 GLY A O 1
ATOM 696 N N . LEU A 1 94 ? -3.828 -9.547 9.250 1.00 95.88 94 LEU A N 1
ATOM 697 C CA . LEU A 1 94 ? -4.548 -8.668 8.325 1.00 95.88 94 LEU A CA 1
ATOM 698 C C . LEU A 1 94 ? -4.802 -9.401 7.009 1.00 95.88 94 LEU A C 1
ATOM 700 O O . LEU A 1 94 ? -3.908 -10.041 6.464 1.00 95.88 94 LEU A O 1
ATOM 704 N N . LYS A 1 95 ? -6.018 -9.279 6.478 1.00 97.06 95 LYS A N 1
ATOM 705 C CA . LYS A 1 95 ? -6.414 -9.935 5.230 1.00 97.06 95 LYS A CA 1
ATOM 706 C C . LYS A 1 95 ? -6.274 -8.964 4.070 1.00 97.06 95 LYS A C 1
ATOM 708 O O . LYS A 1 95 ? -6.872 -7.890 4.106 1.00 97.06 95 LYS A O 1
ATOM 713 N N . PHE A 1 96 ? -5.534 -9.364 3.039 1.00 97.44 96 PHE A N 1
ATOM 714 C CA . PHE A 1 96 ? -5.359 -8.576 1.822 1.00 97.44 96 PHE A CA 1
ATOM 715 C C . PHE A 1 96 ? -5.898 -9.316 0.603 1.00 97.44 96 PHE A C 1
ATOM 717 O O . PHE A 1 96 ? -5.582 -10.486 0.394 1.00 97.44 96 PHE A O 1
ATOM 724 N N . THR A 1 97 ? -6.668 -8.626 -0.237 1.00 98.06 97 THR A N 1
ATOM 725 C CA . THR A 1 97 ? -7.213 -9.194 -1.479 1.00 98.06 97 THR A CA 1
ATOM 726 C C . THR A 1 97 ? -6.737 -8.421 -2.693 1.00 98.06 97 THR A C 1
ATOM 728 O O . THR A 1 97 ? -7.048 -7.239 -2.842 1.00 98.06 97 THR A O 1
ATOM 731 N N . TYR A 1 98 ? -6.051 -9.113 -3.601 1.00 98.38 98 TYR A N 1
ATOM 732 C CA . TYR A 1 98 ? -5.688 -8.551 -4.894 1.00 98.38 98 TYR A CA 1
ATOM 733 C C . TYR A 1 98 ? -6.941 -8.346 -5.754 1.00 98.38 98 TYR A C 1
ATOM 735 O O . TYR A 1 98 ? -7.733 -9.268 -5.950 1.00 98.38 98 TYR A O 1
ATOM 743 N N . LYS A 1 99 ? -7.132 -7.131 -6.272 1.00 98.50 99 LYS A N 1
ATOM 744 C CA . LYS A 1 99 ? -8.257 -6.757 -7.149 1.00 98.50 99 LYS A CA 1
ATOM 745 C C . LYS A 1 99 ? -7.814 -6.435 -8.576 1.00 98.50 99 LYS A C 1
ATOM 747 O O . LYS A 1 99 ? -8.510 -5.727 -9.302 1.00 98.50 99 LYS A O 1
ATOM 752 N N . GLY A 1 100 ? -6.666 -6.968 -8.986 1.00 98.06 100 GLY A N 1
ATOM 753 C CA . GLY A 1 100 ? -6.158 -6.837 -10.345 1.00 98.06 100 GLY A CA 1
ATOM 754 C C . GLY A 1 100 ? -5.248 -5.628 -10.561 1.00 98.06 100 GLY A C 1
ATOM 755 O O . GLY A 1 100 ? -4.828 -4.927 -9.634 1.00 98.06 100 GLY A O 1
ATOM 756 N N . ALA A 1 101 ? -4.902 -5.412 -11.827 1.00 98.00 101 ALA A N 1
ATOM 757 C CA . ALA A 1 101 ? -4.017 -4.334 -12.233 1.00 98.00 101 ALA A CA 1
ATOM 758 C C . ALA A 1 101 ? -4.687 -2.952 -12.109 1.00 98.00 101 ALA A C 1
ATOM 760 O O . ALA A 1 101 ? -5.912 -2.813 -12.127 1.00 98.00 101 ALA A O 1
ATOM 761 N N . THR A 1 102 ? -3.870 -1.908 -12.013 1.00 97.88 102 THR A N 1
ATOM 762 C CA . THR A 1 102 ? -4.305 -0.510 -12.131 1.00 97.88 102 THR A CA 1
ATOM 763 C C . THR A 1 102 ? -3.275 0.306 -12.907 1.00 97.88 102 THR A C 1
ATOM 765 O O . THR A 1 102 ? -2.129 -0.109 -13.069 1.00 97.88 102 THR A O 1
ATOM 768 N N . THR A 1 103 ? -3.685 1.475 -13.388 1.00 96.88 103 THR A N 1
ATOM 769 C CA . THR A 1 103 ? -2.802 2.508 -13.948 1.00 96.88 103 THR A CA 1
ATOM 770 C C . THR A 1 103 ? -2.556 3.649 -12.961 1.00 96.88 103 THR A C 1
ATOM 772 O O . THR A 1 103 ? -1.863 4.610 -13.290 1.00 96.88 103 THR A O 1
ATOM 775 N N . GLU A 1 104 ? -3.138 3.577 -11.762 1.00 96.50 104 GLU A N 1
ATOM 776 C CA . GLU A 1 104 ? -2.953 4.580 -10.717 1.00 96.50 104 GLU A CA 1
ATOM 777 C C . GLU A 1 104 ? -1.493 4.658 -10.271 1.00 96.50 104 GLU A C 1
ATOM 779 O O . GLU A 1 104 ? -0.804 3.648 -10.116 1.00 96.50 104 GLU A O 1
ATOM 784 N N . VAL A 1 105 ? -1.030 5.887 -10.062 1.00 95.31 105 VAL A N 1
ATOM 785 C CA . VAL A 1 105 ? 0.257 6.198 -9.446 1.00 95.31 105 VAL A CA 1
ATOM 786 C C . VAL A 1 105 ? -0.047 7.090 -8.243 1.00 95.31 105 VAL A C 1
ATOM 788 O O . VAL A 1 105 ? -0.590 8.182 -8.448 1.00 95.31 105 VAL A O 1
ATOM 791 N N . PRO A 1 106 ? 0.246 6.634 -7.012 1.00 92.50 106 PRO A N 1
ATOM 792 C CA . PRO A 1 106 ? 0.081 7.429 -5.804 1.00 92.50 106 PRO A CA 1
ATOM 793 C C . PRO A 1 106 ? 0.830 8.763 -5.877 1.00 92.50 106 PRO A C 1
ATOM 795 O O . PRO A 1 106 ? 1.945 8.839 -6.408 1.00 92.50 106 PRO A O 1
ATOM 798 N N . ARG A 1 107 ? 0.183 9.807 -5.357 1.00 90.75 107 ARG A N 1
ATOM 799 C CA . ARG A 1 107 ? 0.706 11.171 -5.231 1.00 90.75 107 ARG A CA 1
ATOM 800 C C . ARG A 1 107 ? 0.183 11.807 -3.950 1.00 90.75 107 ARG A C 1
ATOM 802 O O . ARG A 1 107 ? -0.912 11.446 -3.518 1.00 90.75 107 ARG A O 1
ATOM 809 N N . GLY A 1 108 ? 0.934 12.734 -3.366 1.00 84.69 108 GLY A N 1
ATOM 810 C CA . GLY A 1 108 ? 0.569 13.413 -2.122 1.00 84.69 108 GLY A CA 1
ATOM 811 C C . G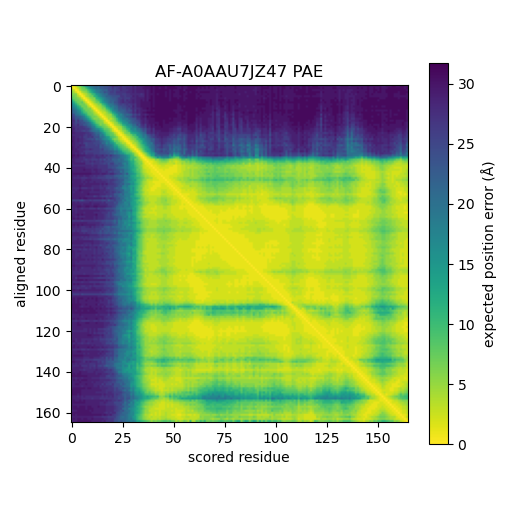LY A 1 108 ? -0.624 14.359 -2.269 1.00 84.69 108 GLY A C 1
ATOM 812 O O . GLY A 1 108 ? -1.382 14.542 -1.321 1.00 84.69 108 GLY A O 1
ATOM 813 N N . ASP A 1 109 ? -0.820 14.923 -3.461 1.00 78.94 109 ASP A N 1
ATOM 814 C CA . ASP A 1 109 ? -1.907 15.856 -3.782 1.00 78.94 109 ASP A CA 1
ATOM 815 C C . ASP A 1 109 ? -3.261 15.188 -4.091 1.00 78.94 109 ASP A C 1
ATOM 817 O O . ASP A 1 109 ? -4.284 15.870 -4.216 1.00 78.94 109 ASP A O 1
ATOM 821 N N . ARG A 1 110 ? -3.300 13.858 -4.236 1.00 79.44 110 ARG A N 1
ATOM 822 C CA . ARG A 1 110 ? -4.524 13.138 -4.597 1.00 79.44 110 ARG A CA 1
ATOM 823 C C . ARG A 1 110 ? -5.379 12.836 -3.381 1.00 79.44 110 ARG A C 1
ATOM 825 O O . ARG A 1 110 ? -4.911 12.278 -2.399 1.00 79.44 110 ARG A O 1
ATOM 832 N N . ASP A 1 111 ? -6.674 13.101 -3.532 1.00 84.38 111 ASP A N 1
ATOM 833 C CA . ASP A 1 111 ? -7.705 12.677 -2.589 1.00 84.38 111 ASP A CA 1
ATOM 834 C C . ASP A 1 111 ? -7.719 11.137 -2.452 1.00 84.38 111 ASP A C 1
ATOM 836 O O . ASP A 1 111 ? -8.100 10.445 -3.409 1.00 84.38 111 ASP A O 1
ATOM 840 N N . PRO A 1 112 ? -7.345 10.586 -1.280 1.00 82.75 112 PRO A N 1
ATOM 841 C CA . PRO A 1 112 ? -7.327 9.144 -1.034 1.00 82.75 112 PRO A CA 1
ATOM 842 C C . PRO A 1 112 ? -8.704 8.488 -1.209 1.00 82.75 112 PRO A C 1
ATOM 844 O O . PRO A 1 112 ? -8.800 7.304 -1.545 1.00 82.75 112 PRO A O 1
ATOM 847 N N . ALA A 1 113 ? -9.797 9.246 -1.052 1.00 83.06 113 ALA A N 1
ATOM 848 C CA . ALA A 1 113 ? -11.150 8.734 -1.262 1.00 83.06 113 ALA A CA 1
ATOM 849 C C . ALA A 1 113 ? -11.394 8.274 -2.711 1.00 83.06 113 ALA A C 1
ATOM 851 O O . ALA A 1 113 ? -12.269 7.441 -2.945 1.00 83.06 113 ALA A O 1
ATOM 852 N N . LYS A 1 114 ? -10.604 8.773 -3.674 1.00 88.81 114 LYS A N 1
ATOM 853 C CA . LYS A 1 114 ? -10.718 8.445 -5.104 1.00 88.81 114 LYS A CA 1
ATOM 854 C C . LYS A 1 114 ? -9.856 7.258 -5.547 1.00 88.81 114 LYS A C 1
ATOM 856 O O . LYS A 1 114 ? -9.916 6.899 -6.723 1.00 88.81 114 LYS A O 1
ATOM 861 N N . GLN A 1 115 ? -9.052 6.660 -4.663 1.00 92.56 115 GLN A N 1
ATOM 862 C CA . GLN A 1 115 ? -8.299 5.443 -4.993 1.00 92.56 115 GLN A CA 1
ATOM 863 C C . GLN A 1 115 ? -9.257 4.279 -5.280 1.00 92.56 115 GLN A C 1
ATOM 865 O O . GLN A 1 115 ? -10.259 4.106 -4.584 1.00 92.56 115 GLN A O 1
ATOM 870 N N . SER A 1 116 ? -8.945 3.455 -6.287 1.00 95.19 116 SER A N 1
ATOM 871 C CA . SER A 1 116 ? -9.828 2.336 -6.675 1.00 95.19 116 SER A CA 1
ATOM 872 C C . SER A 1 116 ? -9.686 1.075 -5.811 1.00 95.19 116 SER A C 1
ATOM 874 O O . SER A 1 116 ? -10.351 0.071 -6.073 1.00 95.19 116 SER A O 1
ATOM 876 N N . ALA A 1 117 ? -8.824 1.117 -4.797 1.00 96.62 117 ALA A N 1
ATOM 877 C CA . ALA A 1 117 ? -8.627 0.088 -3.781 1.00 96.62 117 ALA A CA 1
ATOM 878 C C . ALA A 1 117 ? -8.179 0.747 -2.467 1.00 96.62 117 ALA A C 1
ATOM 880 O O . ALA A 1 117 ? -7.772 1.910 -2.467 1.00 96.62 117 ALA A O 1
ATOM 881 N N . GLU A 1 118 ? -8.226 0.014 -1.353 1.00 95.62 118 GLU A N 1
ATOM 882 C CA . GLU A 1 118 ? -7.665 0.490 -0.087 1.00 95.62 118 GLU A CA 1
ATOM 883 C C . GLU A 1 118 ? -6.152 0.718 -0.172 1.00 95.62 118 GLU A C 1
ATOM 885 O O . GLU A 1 118 ? -5.655 1.627 0.480 1.00 95.62 118 GLU A O 1
ATOM 890 N N . ILE A 1 119 ? -5.424 -0.086 -0.950 1.00 96.69 119 ILE A N 1
ATOM 891 C CA . ILE A 1 119 ? -3.977 0.065 -1.141 1.00 96.69 119 ILE A CA 1
ATOM 892 C C . ILE A 1 119 ? -3.637 0.075 -2.633 1.00 96.69 119 ILE A C 1
ATOM 894 O O . ILE A 1 119 ? -4.018 -0.833 -3.380 1.00 96.69 119 ILE A O 1
ATOM 898 N N . ILE A 1 120 ? -2.859 1.065 -3.071 1.00 97.38 120 ILE A N 1
ATOM 899 C CA . ILE A 1 120 ? -2.301 1.100 -4.429 1.00 97.38 120 ILE A CA 1
ATOM 900 C C . ILE A 1 120 ? -0.791 0.877 -4.378 1.00 97.38 120 ILE A C 1
ATOM 902 O O . ILE A 1 120 ? -0.033 1.732 -3.932 1.00 97.38 120 ILE A O 1
ATOM 906 N N . ILE A 1 121 ? -0.335 -0.256 -4.916 1.00 97.75 121 ILE A N 1
ATOM 907 C CA . ILE A 1 121 ? 1.094 -0.572 -5.032 1.00 97.75 121 ILE A CA 1
ATOM 908 C C . ILE A 1 121 ? 1.533 -0.265 -6.461 1.00 97.75 121 ILE A C 1
ATOM 910 O O . ILE A 1 121 ? 1.233 -1.018 -7.390 1.00 97.75 121 ILE A O 1
ATOM 914 N N . ALA A 1 122 ? 2.236 0.847 -6.661 1.00 97.38 122 ALA A N 1
ATOM 915 C CA . ALA A 1 122 ? 2.681 1.259 -7.987 1.00 97.38 122 ALA A CA 1
ATOM 916 C C . ALA A 1 122 ? 4.196 1.153 -8.144 1.00 97.38 122 ALA A C 1
ATOM 918 O O . ALA A 1 122 ? 4.959 1.879 -7.511 1.00 97.38 122 ALA A O 1
ATOM 919 N N . TRP A 1 123 ? 4.623 0.310 -9.078 1.00 97.00 123 TRP A N 1
ATOM 920 C CA . TRP A 1 123 ? 5.960 0.384 -9.644 1.00 97.00 123 TRP A CA 1
ATOM 921 C C . TRP A 1 123 ? 5.984 1.560 -10.619 1.00 97.00 123 TRP A C 1
ATOM 923 O O . TRP A 1 123 ? 5.289 1.551 -11.639 1.00 97.00 123 TRP A O 1
ATOM 933 N N . THR A 1 124 ? 6.750 2.594 -10.285 1.00 96.25 124 THR A N 1
ATOM 934 C CA . THR A 1 124 ? 6.715 3.881 -10.985 1.00 96.25 124 THR A CA 1
ATOM 935 C C . THR A 1 124 ? 8.108 4.491 -11.129 1.00 96.25 124 THR A C 1
ATOM 937 O O . THR A 1 124 ? 9.075 4.015 -10.541 1.00 96.25 124 THR A O 1
ATOM 940 N N . THR A 1 125 ? 8.211 5.552 -11.926 1.00 94.44 125 THR A N 1
ATOM 941 C CA . THR A 1 125 ? 9.415 6.379 -12.049 1.00 94.44 125 THR A CA 1
ATOM 942 C C . THR A 1 125 ? 9.252 7.680 -11.259 1.00 94.44 125 THR A C 1
ATOM 944 O O . THR A 1 125 ? 8.117 8.143 -11.085 1.00 94.44 125 THR A O 1
ATOM 947 N N . PRO A 1 126 ? 10.356 8.338 -10.849 1.00 94.44 126 PRO A N 1
ATOM 948 C CA . PRO A 1 126 ? 10.289 9.624 -10.151 1.00 94.44 126 PRO A CA 1
ATOM 949 C C . PRO A 1 126 ? 9.498 10.693 -10.918 1.00 94.44 126 PRO A C 1
ATOM 951 O O . PRO A 1 126 ? 8.786 11.481 -10.322 1.00 94.44 126 PRO A O 1
ATOM 954 N N . SER A 1 127 ? 9.527 10.671 -12.253 1.00 94.31 127 SER A N 1
ATOM 955 C CA . SER A 1 127 ? 8.795 11.622 -13.106 1.00 94.31 127 SER A CA 1
ATOM 956 C C . SER A 1 127 ? 7.267 11.459 -13.120 1.00 94.31 127 SER A C 1
ATOM 958 O O . SER A 1 127 ? 6.570 12.263 -13.738 1.00 94.31 127 SER A O 1
ATOM 960 N N . LYS A 1 128 ? 6.719 10.402 -12.508 1.00 94.88 128 LYS A N 1
ATOM 961 C CA . LYS A 1 128 ? 5.277 10.101 -12.532 1.00 94.88 128 LYS A CA 1
ATOM 962 C C . LYS A 1 128 ? 4.583 10.341 -11.190 1.00 94.88 128 LYS A C 1
ATOM 964 O O . LYS A 1 128 ? 3.350 10.329 -11.159 1.00 94.88 128 LYS A O 1
ATOM 969 N N . THR A 1 129 ? 5.328 10.626 -10.128 1.00 94.06 129 THR A N 1
ATOM 970 C CA . THR A 1 129 ? 4.822 10.941 -8.785 1.00 94.06 129 THR A CA 1
ATOM 971 C C . THR A 1 129 ? 5.492 12.209 -8.246 1.00 94.06 129 THR A C 1
ATOM 973 O O . THR A 1 129 ? 6.481 12.665 -8.806 1.00 94.06 129 THR A O 1
ATOM 976 N N . ASP A 1 130 ? 4.928 12.797 -7.199 1.00 93.19 130 ASP A N 1
ATOM 977 C CA . ASP A 1 130 ? 5.513 13.886 -6.409 1.00 93.19 130 ASP A CA 1
ATOM 978 C C . ASP A 1 130 ? 6.288 13.367 -5.180 1.00 93.19 130 ASP A C 1
ATOM 980 O O . ASP A 1 130 ? 6.927 14.142 -4.469 1.00 93.19 130 ASP A O 1
ATOM 984 N N . PHE A 1 131 ? 6.280 12.053 -4.939 1.00 92.69 131 PHE A N 1
ATOM 985 C CA . PHE A 1 131 ? 7.062 11.436 -3.874 1.00 92.69 131 PHE A CA 1
ATOM 986 C C . PHE A 1 131 ? 8.570 11.417 -4.178 1.00 92.69 131 PHE A C 1
ATOM 988 O O . PHE A 1 131 ? 8.971 11.276 -5.339 1.00 92.69 131 PHE A O 1
ATOM 995 N N . PRO A 1 132 ? 9.433 11.494 -3.143 1.00 92.50 132 PRO A N 1
ATOM 996 C CA . PRO A 1 132 ? 10.886 11.592 -3.293 1.00 92.50 132 PRO A CA 1
ATOM 997 C C . PRO A 1 132 ? 11.536 10.246 -3.673 1.00 92.50 132 PRO A C 1
ATOM 999 O O . PRO A 1 132 ? 12.306 9.667 -2.909 1.00 92.50 132 PRO A O 1
ATOM 1002 N N . LEU A 1 133 ? 11.235 9.739 -4.873 1.00 93.00 133 LEU A N 1
ATOM 1003 C CA . LEU A 1 133 ? 11.742 8.461 -5.396 1.00 93.00 133 LEU A CA 1
ATOM 1004 C C . LEU A 1 133 ? 13.072 8.573 -6.164 1.00 93.00 133 LEU A C 1
ATOM 1006 O O . LEU A 1 133 ? 13.576 7.572 -6.666 1.00 93.00 133 LEU A O 1
ATOM 1010 N N . ALA A 1 134 ? 13.635 9.773 -6.319 1.00 91.19 134 ALA A N 1
ATOM 1011 C CA . ALA A 1 134 ? 14.925 9.944 -6.984 1.00 91.19 134 ALA A CA 1
ATOM 1012 C C . ALA A 1 134 ? 16.090 9.431 -6.111 1.00 91.19 134 ALA A C 1
ATOM 1014 O O . ALA A 1 134 ? 16.035 9.482 -4.884 1.00 91.19 134 ALA A O 1
ATOM 1015 N N . GLY A 1 135 ? 17.176 8.979 -6.748 1.00 90.12 135 GLY A N 1
ATOM 1016 C CA . GLY A 1 135 ? 18.383 8.524 -6.053 1.00 90.12 135 GLY A CA 1
ATOM 1017 C C . GLY A 1 135 ? 18.253 7.108 -5.487 1.00 90.12 135 GLY A C 1
ATOM 1018 O O . GLY A 1 135 ? 17.945 6.174 -6.222 1.00 90.12 135 GLY A O 1
ATOM 1019 N N . LEU A 1 136 ? 18.539 6.948 -4.191 1.00 89.38 136 LEU A N 1
ATOM 1020 C CA . LEU A 1 136 ? 18.606 5.646 -3.507 1.00 89.38 136 LEU A CA 1
ATOM 1021 C C . LEU A 1 136 ? 17.286 5.233 -2.824 1.00 89.38 136 LEU A C 1
ATOM 1023 O O . LEU A 1 136 ? 17.258 4.248 -2.087 1.00 89.38 136 LEU A O 1
ATOM 1027 N N . THR A 1 137 ? 16.191 5.967 -3.038 1.00 91.94 137 THR A N 1
ATOM 1028 C CA . THR A 1 137 ? 14.889 5.644 -2.440 1.00 91.94 137 THR A CA 1
ATOM 1029 C C . THR A 1 137 ? 14.277 4.408 -3.102 1.00 91.94 137 THR A C 1
ATOM 1031 O O . THR A 1 137 ? 13.827 4.462 -4.244 1.00 91.94 137 THR A O 1
ATOM 1034 N N . ALA A 1 138 ? 14.203 3.295 -2.367 1.00 88.06 138 ALA A N 1
ATOM 1035 C CA . ALA A 1 138 ? 13.619 2.043 -2.863 1.00 88.06 138 ALA A CA 1
ATOM 1036 C C . ALA A 1 138 ? 12.080 2.071 -2.963 1.00 88.06 138 ALA A C 1
ATOM 1038 O O . ALA A 1 138 ? 11.490 1.268 -3.685 1.00 88.06 138 ALA A O 1
ATOM 1039 N N . GLY A 1 139 ? 11.423 2.980 -2.240 1.00 91.88 139 GLY A N 1
ATOM 1040 C CA . GLY A 1 139 ? 9.975 3.147 -2.263 1.00 91.88 139 GLY A CA 1
ATOM 1041 C C . GLY A 1 139 ? 9.502 4.238 -1.309 1.00 91.88 139 GLY A C 1
ATOM 1042 O O . GLY A 1 139 ? 10.245 4.692 -0.441 1.00 91.88 139 GLY A O 1
ATOM 1043 N N . TYR A 1 140 ? 8.249 4.643 -1.478 1.00 92.69 140 TYR A N 1
ATOM 1044 C CA . TYR A 1 140 ? 7.555 5.581 -0.604 1.00 92.69 140 TYR A CA 1
ATOM 1045 C C . TYR A 1 140 ? 6.163 5.025 -0.310 1.00 92.69 140 TYR A C 1
ATOM 1047 O O . TYR A 1 140 ? 5.521 4.471 -1.203 1.00 92.69 140 TYR A O 1
ATOM 1055 N N . GLY A 1 141 ? 5.713 5.154 0.933 1.00 89.81 141 GLY A N 1
ATOM 1056 C CA . GLY A 1 141 ? 4.412 4.670 1.376 1.00 89.81 141 GLY A CA 1
ATOM 1057 C C . GLY A 1 141 ? 3.802 5.618 2.395 1.00 89.81 141 GLY A C 1
ATOM 1058 O O . GLY A 1 141 ? 4.503 6.408 3.027 1.00 89.81 141 GLY A O 1
ATOM 1059 N N . GLY A 1 142 ? 2.488 5.531 2.554 1.00 87.31 142 GLY A N 1
ATOM 1060 C CA . GLY A 1 142 ? 1.734 6.376 3.463 1.00 87.31 142 GLY A CA 1
ATOM 1061 C C . GLY A 1 142 ? 0.442 5.707 3.894 1.00 87.31 142 GLY A C 1
ATOM 1062 O O . GLY A 1 142 ? 0.181 4.545 3.593 1.00 87.31 142 GLY A O 1
ATOM 1063 N N . HIS A 1 143 ? -0.358 6.448 4.644 1.00 88.12 143 HIS A N 1
ATOM 1064 C CA . HIS A 1 143 ? -1.680 6.017 5.057 1.00 88.12 143 HIS A CA 1
ATOM 1065 C C . HIS A 1 143 ? -2.609 7.227 5.090 1.00 88.12 143 HIS A C 1
ATOM 1067 O O . HIS A 1 143 ? -2.171 8.366 5.260 1.00 88.12 143 HIS A O 1
ATOM 1073 N N . SER A 1 144 ? -3.909 6.988 4.977 1.00 89.44 144 SER A N 1
ATOM 1074 C CA . SER A 1 144 ? -4.924 7.994 5.272 1.00 89.44 144 SER A CA 1
ATOM 1075 C C . SER A 1 144 ? -5.937 7.440 6.255 1.00 89.44 144 SER A C 1
ATOM 1077 O O . SER A 1 144 ? -6.426 6.310 6.131 1.00 89.44 144 SER A O 1
ATOM 1079 N N . THR A 1 145 ? -6.242 8.263 7.249 1.00 89.38 145 THR A N 1
ATOM 1080 C CA . THR A 1 145 ? -7.087 7.899 8.379 1.00 89.38 145 THR A CA 1
ATOM 1081 C C . THR A 1 145 ? -8.343 8.749 8.363 1.00 89.38 145 THR A C 1
ATOM 1083 O O . THR A 1 145 ? -8.263 9.969 8.253 1.00 89.38 145 THR A O 1
ATOM 1086 N N . TYR A 1 146 ? -9.492 8.104 8.545 1.00 88.69 146 TYR A N 1
ATOM 1087 C CA . TYR A 1 146 ? -10.757 8.786 8.797 1.00 88.69 146 TYR A CA 1
ATOM 1088 C C . TYR A 1 146 ? -11.243 8.463 10.200 1.00 88.69 146 TYR A C 1
ATOM 1090 O O . TYR A 1 146 ? -10.941 7.404 10.756 1.00 88.69 146 TYR A O 1
ATOM 1098 N N . TRP A 1 147 ? -12.020 9.381 10.759 1.00 90.06 147 TRP A N 1
ATOM 1099 C CA . TRP A 1 147 ? -12.805 9.150 11.958 1.00 90.06 147 TRP A CA 1
ATOM 1100 C C . TRP A 1 147 ? -14.278 9.398 11.655 1.00 90.06 147 TRP A C 1
ATOM 1102 O O . TRP A 1 147 ? -14.620 10.158 10.751 1.00 90.06 147 TRP A O 1
ATOM 1112 N N . TRP A 1 148 ? -15.152 8.754 12.416 1.00 90.00 148 TRP A N 1
ATOM 1113 C CA . TRP A 1 148 ? -16.590 8.979 12.350 1.00 90.00 148 TRP A CA 1
ATOM 1114 C C . TRP A 1 148 ? -17.191 8.926 13.752 1.00 90.00 148 TRP A C 1
ATOM 1116 O O . TRP A 1 148 ? -16.654 8.275 14.651 1.00 90.00 148 TRP A O 1
ATOM 1126 N N . GLY A 1 149 ? -18.290 9.653 13.943 1.00 91.69 149 GLY A N 1
ATOM 1127 C CA . GLY A 1 149 ? -19.077 9.662 15.172 1.00 91.69 149 GLY A CA 1
ATOM 1128 C C . GLY A 1 149 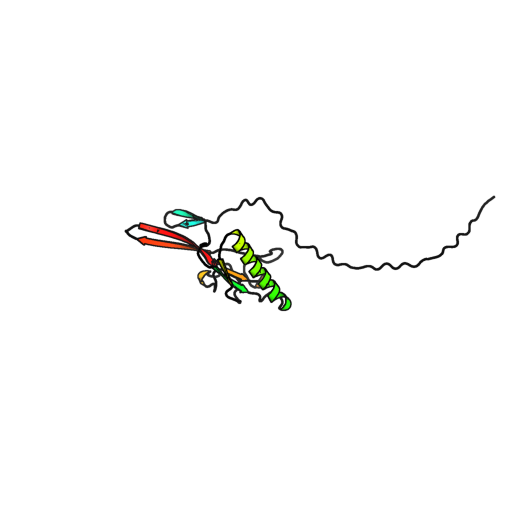? -20.427 8.994 14.938 1.00 91.69 149 GLY A C 1
ATOM 1129 O O . GLY A 1 149 ? -21.066 9.239 13.922 1.00 91.69 149 GLY A O 1
ATOM 1130 N N . THR A 1 150 ? -20.865 8.154 15.869 1.00 92.81 150 THR A N 1
ATOM 1131 C CA . THR A 1 150 ? -22.219 7.584 15.887 1.00 92.81 150 THR A CA 1
ATOM 1132 C C . THR A 1 150 ? -22.937 8.065 17.138 1.00 92.81 150 THR A C 1
ATOM 1134 O O . THR A 1 150 ? -22.418 7.898 18.244 1.00 92.81 150 THR A O 1
ATOM 1137 N N . SER A 1 151 ? -24.113 8.661 16.966 1.00 93.00 151 SER A N 1
ATOM 1138 C CA . SER A 1 151 ? -24.939 9.169 18.063 1.00 93.00 151 SER A CA 1
ATOM 1139 C C . SER A 1 151 ? -26.032 8.165 18.414 1.00 93.00 151 SER A C 1
ATOM 1141 O O . SER A 1 151 ? -26.790 7.753 17.542 1.00 93.00 151 SER A O 1
ATOM 1143 N N . ALA A 1 152 ? -26.139 7.795 19.687 1.00 93.50 152 ALA A N 1
ATOM 1144 C CA . ALA A 1 152 ? -27.238 6.991 20.218 1.00 93.50 152 ALA A CA 1
ATOM 1145 C C . ALA A 1 152 ? -27.524 7.418 21.663 1.00 93.50 152 ALA A C 1
ATOM 1147 O O . ALA A 1 152 ? -26.588 7.596 22.441 1.00 93.50 152 ALA A O 1
ATOM 1148 N N . ASN A 1 153 ? -28.800 7.590 22.027 1.00 91.19 153 ASN A N 1
ATOM 1149 C CA . ASN A 1 153 ? -29.229 7.977 23.381 1.00 91.19 153 ASN A CA 1
ATOM 1150 C C . ASN A 1 153 ? -28.458 9.195 23.940 1.00 91.19 153 ASN A C 1
ATOM 1152 O O . ASN A 1 153 ? -27.899 9.137 25.033 1.00 91.19 153 ASN A O 1
ATOM 1156 N N . SER A 1 154 ? -28.357 10.272 23.149 1.00 88.88 154 SER A N 1
ATOM 1157 C CA . SER A 1 154 ? -27.612 11.504 23.484 1.00 88.88 154 SER A CA 1
ATOM 1158 C C . SER A 1 154 ? -26.109 11.321 23.757 1.00 88.88 154 SER A C 1
ATOM 1160 O O . SER A 1 154 ? -25.448 12.237 24.242 1.00 88.88 154 SER A O 1
ATOM 1162 N N . LYS A 1 155 ? -25.535 10.162 23.410 1.00 90.56 155 LYS A N 1
ATOM 1163 C CA . LYS A 1 155 ? -24.103 9.865 23.511 1.00 90.56 155 LYS A CA 1
ATOM 1164 C C . LYS A 1 155 ? -23.496 9.715 22.121 1.00 90.56 155 LYS A C 1
ATOM 1166 O O . LYS A 1 155 ? -24.001 8.950 21.301 1.00 90.56 155 LYS A O 1
ATOM 1171 N N . VAL A 1 156 ? -22.377 10.397 21.876 1.00 91.88 156 VAL A N 1
ATOM 1172 C CA . VAL A 1 156 ? -21.588 10.242 20.644 1.00 91.88 156 VAL A CA 1
ATOM 1173 C C . VAL A 1 156 ? -20.416 9.302 20.900 1.00 91.88 156 VAL A C 1
ATOM 1175 O O . VAL A 1 156 ? -19.609 9.528 21.803 1.00 91.88 156 VAL A O 1
ATOM 1178 N N . THR A 1 157 ? -20.307 8.251 20.092 1.00 91.25 157 THR A N 1
ATOM 1179 C CA . THR A 1 157 ? -19.164 7.333 20.082 1.00 91.25 157 THR A CA 1
ATOM 1180 C C . THR A 1 157 ? -18.333 7.582 18.838 1.00 91.25 157 THR A C 1
ATOM 1182 O O . THR A 1 157 ? -18.858 7.539 17.730 1.00 91.25 157 THR A O 1
ATOM 1185 N N . TYR A 1 158 ? -17.039 7.824 19.020 1.00 91.00 158 TYR A N 1
ATOM 1186 C CA . TYR A 1 158 ? -16.108 8.053 17.922 1.00 91.00 158 TYR A CA 1
ATOM 1187 C C . TYR A 1 158 ? -15.271 6.808 17.644 1.00 91.00 158 TYR A C 1
ATOM 1189 O O . TYR A 1 158 ? -14.795 6.153 18.574 1.00 91.00 158 TYR A O 1
ATOM 1197 N N . ALA A 1 159 ? -15.038 6.535 16.367 1.00 86.81 159 ALA A N 1
ATOM 1198 C CA . ALA A 1 159 ? -14.094 5.536 15.890 1.00 86.81 159 ALA A CA 1
ATOM 1199 C C . ALA A 1 159 ? -13.168 6.164 14.843 1.00 86.81 159 ALA A C 1
ATOM 1201 O O . ALA A 1 159 ? -13.524 7.161 14.218 1.00 86.81 159 ALA A O 1
ATOM 1202 N N . ALA A 1 160 ? -11.977 5.593 14.674 1.00 89.88 160 ALA A N 1
ATOM 1203 C CA . ALA A 1 160 ? -11.055 5.957 13.608 1.00 89.88 160 ALA A CA 1
ATOM 1204 C C . ALA A 1 160 ? -10.406 4.707 13.025 1.00 89.88 160 ALA A C 1
ATOM 1206 O O . ALA A 1 160 ? -10.149 3.743 13.750 1.00 89.88 160 ALA A O 1
ATOM 1207 N N . ALA A 1 161 ? -10.126 4.750 11.729 1.00 89.56 161 ALA A N 1
ATOM 1208 C CA . ALA A 1 161 ? -9.440 3.683 11.024 1.00 89.56 161 ALA A CA 1
ATOM 1209 C C . ALA A 1 161 ? -8.572 4.257 9.910 1.00 89.56 161 ALA A C 1
ATOM 1211 O O . ALA A 1 161 ? -8.949 5.220 9.234 1.00 89.56 161 ALA A O 1
ATOM 1212 N N . THR A 1 162 ? -7.424 3.624 9.695 1.00 90.50 162 THR A N 1
ATOM 1213 C CA . THR A 1 162 ? -6.737 3.731 8.414 1.00 90.50 162 THR A CA 1
ATOM 1214 C C . THR A 1 162 ? -7.614 3.068 7.360 1.00 90.50 162 THR A C 1
ATOM 1216 O O . THR A 1 162 ? -8.104 1.959 7.569 1.00 90.50 162 THR A O 1
ATOM 1219 N N . THR A 1 163 ? -7.845 3.767 6.254 1.00 89.50 163 THR A N 1
ATOM 1220 C CA . THR A 1 163 ? -8.748 3.304 5.183 1.00 89.50 163 THR A CA 1
ATOM 1221 C C . THR A 1 163 ? -8.077 3.253 3.820 1.00 89.50 163 THR A C 1
ATOM 1223 O O . THR A 1 163 ? -8.606 2.613 2.908 1.00 89.50 163 THR A O 1
ATOM 1226 N N . ARG A 1 164 ? -6.949 3.952 3.671 1.00 91.00 164 ARG A N 1
ATOM 1227 C CA . ARG A 1 164 ? -6.231 4.128 2.414 1.00 91.00 164 ARG A CA 1
ATOM 1228 C C . ARG A 1 164 ? -4.722 4.098 2.631 1.00 91.00 164 ARG A C 1
ATOM 1230 O O . ARG A 1 164 ? -4.268 4.482 3.714 1.00 91.00 164 ARG A O 1
ATOM 1237 N N . GLY A 1 165 ? -3.986 3.656 1.614 1.00 83.88 165 GLY A N 1
ATOM 1238 C CA . GLY A 1 165 ? -2.526 3.566 1.573 1.00 83.88 165 GLY A CA 1
ATOM 1239 C C . GLY A 1 165 ? -1.966 3.439 0.162 1.00 83.88 165 GLY A C 1
ATOM 1240 O O . GLY A 1 165 ? -2.740 3.201 -0.800 1.00 83.88 165 GLY A O 1
#

Mean predicted aligned error: 12.0 Å

Organism: NCBI:txid3149228

Foldseek 3Di:
DDDDDDDDDDDDDDDDDPDPDPPPPDPDDDDDDPDPDDFDWDQDPVRDTDTAAADLPDQFEEAEECPVPDPVCSVVVVVVVVVVQVVVCVVPVRHYHYPYHDNDDDEPPDDQVPDPGQEYHYPDDCVVYPDPCPDPRPDDDDWDKDKDWDDDPNDIDMDMYTRHD

Solvent-accessible surface area (backbone atoms only — not comparable to full-atom values): 10847 Å² total; per-residue (Å²): 132,86,89,84,89,85,86,84,85,83,87,79,86,84,84,84,82,82,77,87,73,80,79,78,74,73,79,81,77,80,78,83,67,84,81,85,76,79,83,56,68,45,76,44,97,87,70,49,74,40,74,61,41,68,60,62,88,46,75,43,34,28,28,40,14,51,81,66,43,60,78,96,45,36,68,59,53,51,53,51,52,53,52,50,55,50,52,51,23,74,75,70,61,44,40,76,41,82,72,52,75,44,87,65,62,75,44,85,86,55,66,66,88,72,50,96,39,32,27,63,49,49,49,72,54,47,92,69,36,79,56,84,45,64,88,87,42,91,72,87,86,67,75,42,72,52,70,53,74,50,79,56,93,97,40,75,48,76,50,68,32,36,64,30,63